Protein AF-A0A355SEM7-F1 (afdb_monomer)

Sequence (176 aa):
MNIYNSIQAELLGKLKSKFISISPELTINEISDAAAYIENCEALCYGRVEVMVSEYCPIGAALNCKGKDCRSKQDIFLTDRMGMKFPVKTDIYCRSHIYNSVKLSMLENVKDLYDAGINIFRVNILDENKDEVYDIVKSFRWAADSLDKGSVNTPGALRRAVEGDYTRGNYYRGTE

Solvent-accessible surface area (backbone atoms only — not comparable to full-atom values): 9955 Å² total; per-residue (Å²): 106,71,41,87,47,47,71,57,26,42,54,46,36,74,68,64,55,85,59,47,32,45,36,66,56,44,24,49,69,57,40,31,63,20,24,76,41,32,91,42,18,28,38,72,35,33,26,59,52,74,76,46,78,33,78,66,42,69,63,31,71,75,69,73,38,61,77,75,71,55,68,60,97,62,94,42,63,51,67,52,99,87,66,50,50,24,41,48,47,68,54,98,84,54,33,29,39,33,27,43,62,51,32,33,46,32,78,93,49,46,63,61,45,40,76,24,41,38,77,38,80,40,75,50,84,86,88,68,51,74,67,49,49,51,37,42,54,52,32,53,50,51,43,52,61,25,53,80,68,76,41,92,73,74,55,70,77,44,51,58,48,66,65,70,80,62,37,66,63,18,38,85,69,43,75,133

Nearest PDB structures (foldseek):
  5ot0-assembly2_D  TM=2.055E-01  e=8.037E-01  Thermococcus kodakarensis KOD1
  1fb8-assembly1_A  TM=3.363E-01  e=5.934E+00  Homo sapiens
  4k7e-assembly1_A  TM=1.595E-01  e=5.575E+00  Mammarenavirus juninense

Mean predicted aligned error: 6.46 Å

Structure (mmCIF, N/CA/C/O backbone):
data_AF-A0A355SEM7-F1
#
_entry.id   AF-A0A355SEM7-F1
#
loop_
_atom_site.group_PDB
_atom_site.id
_atom_site.type_symbol
_atom_site.label_atom_id
_atom_site.label_alt_id
_atom_site.label_comp_id
_atom_site.label_asym_id
_atom_site.label_entity_id
_atom_site.label_seq_id
_atom_site.pdbx_PDB_ins_code
_atom_site.Cartn_x
_atom_site.Cartn_y
_atom_site.Cartn_z
_atom_site.occupancy
_atom_site.B_iso_or_equiv
_atom_site.auth_seq_id
_atom_site.auth_comp_id
_atom_site.auth_asym_id
_atom_site.auth_atom_id
_atom_site.pdbx_PDB_model_num
ATOM 1 N N . MET A 1 1 ? 1.667 -12.048 5.215 1.00 63.19 1 MET A N 1
ATOM 2 C CA . MET A 1 1 ? 0.975 -13.006 4.325 1.00 63.19 1 MET A CA 1
ATOM 3 C C . MET A 1 1 ? -0.257 -12.291 3.815 1.00 63.19 1 MET A C 1
ATOM 5 O O . MET A 1 1 ? -0.925 -11.736 4.671 1.00 63.19 1 MET A O 1
ATOM 9 N N . ASN A 1 2 ? -0.489 -12.236 2.500 1.00 78.00 2 ASN A N 1
ATOM 10 C CA . ASN A 1 2 ? -1.637 -11.541 1.904 1.00 78.00 2 ASN A CA 1
ATOM 11 C C . ASN A 1 2 ? -2.841 -12.488 1.892 1.00 78.00 2 ASN A C 1
ATOM 13 O O . ASN A 1 2 ? -2.828 -13.473 1.156 1.00 78.00 2 ASN A O 1
ATOM 17 N N . ILE A 1 3 ? -3.841 -12.220 2.726 1.00 86.31 3 ILE A N 1
ATOM 18 C CA . ILE A 1 3 ? -5.083 -13.001 2.763 1.00 86.31 3 ILE A CA 1
ATOM 19 C C . ILE A 1 3 ? -6.053 -12.506 1.694 1.00 86.31 3 ILE A C 1
ATOM 21 O O . ILE A 1 3 ? -6.185 -11.298 1.503 1.00 86.31 3 ILE A O 1
ATOM 25 N N . TYR A 1 4 ? -6.746 -13.437 1.035 1.00 88.19 4 TYR A N 1
ATOM 26 C CA . TYR A 1 4 ? -7.720 -13.134 -0.017 1.00 88.19 4 TYR A CA 1
ATOM 27 C C . TYR A 1 4 ? -9.156 -13.585 0.318 1.00 88.19 4 TYR A C 1
ATOM 29 O O . TYR A 1 4 ? -10.094 -13.222 -0.374 1.00 88.19 4 TYR A O 1
ATOM 37 N N . ASN A 1 5 ? -9.387 -14.388 1.360 1.00 87.88 5 ASN A N 1
ATOM 38 C CA . ASN A 1 5 ? -10.753 -14.783 1.724 1.00 87.88 5 ASN A CA 1
ATOM 39 C C . ASN A 1 5 ? -10.948 -14.975 3.230 1.00 87.88 5 ASN A C 1
ATOM 41 O O . ASN A 1 5 ? -9.992 -15.123 3.996 1.00 87.88 5 ASN A O 1
ATOM 45 N N . SER A 1 6 ? -12.215 -15.011 3.640 1.00 86.81 6 SER A N 1
ATOM 46 C CA . SER A 1 6 ? -12.633 -15.165 5.035 1.00 86.81 6 SER A CA 1
ATOM 47 C C . SER A 1 6 ? -12.206 -16.500 5.655 1.00 86.81 6 SER A C 1
ATOM 49 O O . SER A 1 6 ? -11.862 -16.534 6.831 1.00 86.81 6 SER A O 1
ATOM 51 N N . ILE A 1 7 ? -12.1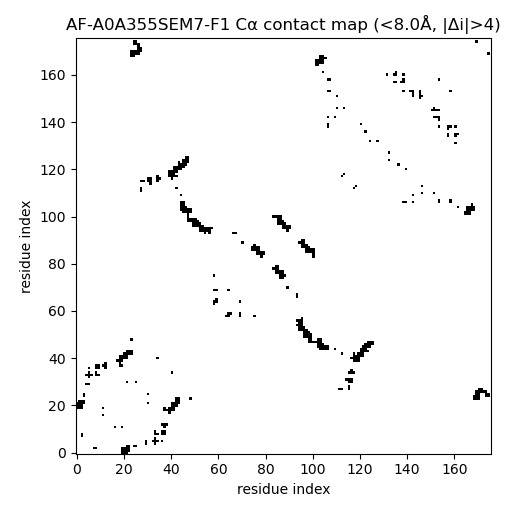30 -17.588 4.878 1.00 90.25 7 ILE A N 1
ATOM 52 C CA . ILE A 1 7 ? -11.689 -18.907 5.373 1.00 90.25 7 ILE A CA 1
ATOM 53 C C . ILE A 1 7 ? -10.222 -18.848 5.824 1.00 90.25 7 ILE A C 1
ATOM 55 O O . ILE A 1 7 ? -9.860 -19.336 6.897 1.00 90.25 7 ILE A O 1
ATOM 59 N N . GLN A 1 8 ? -9.363 -18.226 5.015 1.00 90.00 8 GLN A N 1
ATOM 60 C CA . GLN A 1 8 ? -7.964 -17.984 5.362 1.00 90.00 8 GLN A CA 1
ATOM 61 C C . GLN A 1 8 ? -7.844 -17.053 6.573 1.00 90.00 8 GLN A C 1
ATOM 63 O O . GLN A 1 8 ? -7.021 -17.316 7.454 1.00 90.00 8 GLN A O 1
ATOM 68 N N . ALA A 1 9 ? -8.662 -15.996 6.625 1.00 89.62 9 ALA A N 1
ATOM 69 C CA . ALA A 1 9 ? -8.702 -15.058 7.744 1.00 89.62 9 ALA A CA 1
ATOM 70 C C . ALA A 1 9 ? -9.053 -15.763 9.061 1.00 89.62 9 ALA A C 1
ATOM 72 O O . ALA A 1 9 ? -8.324 -15.628 10.041 1.00 89.62 9 ALA A O 1
ATOM 73 N N . GLU A 1 10 ? -10.095 -16.595 9.064 1.00 91.38 10 GLU A N 1
ATOM 74 C CA . GLU A 1 10 ? -10.524 -17.369 10.229 1.00 91.38 10 GLU A CA 1
ATOM 75 C C . GLU A 1 10 ? -9.434 -18.340 10.703 1.00 91.38 10 GLU A C 1
ATOM 77 O O . GLU A 1 10 ? -9.121 -18.407 11.897 1.00 91.38 10 GLU A O 1
ATOM 82 N N . LEU A 1 11 ? -8.819 -19.081 9.777 1.00 91.12 11 LEU A N 1
ATOM 83 C CA . LEU A 1 11 ? -7.748 -20.019 10.106 1.00 91.12 11 LEU A CA 1
ATOM 84 C C . LEU A 1 11 ? -6.545 -19.301 10.731 1.00 91.12 11 LEU A C 1
ATOM 86 O O . LEU A 1 11 ? -6.033 -19.731 11.766 1.00 91.12 11 LEU A O 1
ATOM 90 N N . LEU A 1 12 ? -6.092 -18.203 10.123 1.00 88.56 12 LEU A N 1
ATOM 91 C CA . LEU A 1 12 ? -4.921 -17.461 10.593 1.00 88.56 12 LEU A CA 1
ATOM 92 C C . LEU A 1 12 ? -5.202 -16.670 11.878 1.00 88.56 12 LEU A C 1
ATOM 94 O O . LEU A 1 12 ? -4.296 -16.536 12.709 1.00 88.56 12 LEU A O 1
ATOM 98 N N . GLY A 1 13 ? -6.445 -16.225 12.081 1.00 86.06 13 GLY A N 1
ATOM 99 C CA . GLY A 1 13 ? -6.926 -15.654 13.338 1.00 86.06 13 GLY A CA 1
ATOM 100 C C . GLY A 1 13 ? -6.864 -16.668 14.483 1.00 86.06 13 GLY A C 1
ATOM 101 O O . GLY A 1 13 ? -6.309 -16.379 15.545 1.00 86.06 13 GLY A O 1
ATOM 102 N N . LYS A 1 14 ? -7.306 -17.913 14.250 1.00 89.38 14 LYS A N 1
ATOM 103 C CA . LYS A 1 14 ? -7.196 -19.013 15.233 1.00 89.38 14 LYS A CA 1
ATOM 104 C C . LYS A 1 14 ? -5.749 -19.356 15.592 1.00 89.38 14 LYS A C 1
ATOM 106 O O . LYS A 1 14 ? -5.479 -19.752 16.725 1.00 89.38 14 LYS A O 1
ATOM 111 N N . LEU A 1 15 ? -4.816 -19.173 14.657 1.00 89.06 15 LEU A N 1
ATOM 112 C CA . LEU A 1 15 ? -3.382 -19.380 14.879 1.00 89.06 15 LEU A CA 1
ATOM 113 C C . LEU A 1 15 ? -2.715 -18.261 15.705 1.00 89.06 15 LEU A C 1
ATOM 115 O O . LEU A 1 15 ? -1.520 -18.356 15.982 1.00 89.06 15 LEU A O 1
ATOM 119 N N . LYS A 1 16 ? -3.468 -17.237 16.140 1.00 82.19 16 LYS A N 1
ATOM 120 C CA . LYS A 1 16 ? -2.998 -16.121 16.986 1.00 82.19 16 LYS A CA 1
ATOM 121 C C . LYS A 1 16 ? -1.778 -15.398 16.407 1.00 82.19 16 LYS A C 1
ATOM 123 O O . LYS A 1 16 ? -0.819 -15.077 17.113 1.00 82.19 16 LYS A O 1
ATOM 128 N N . SER A 1 17 ? -1.809 -15.153 15.099 1.00 84.44 17 SER A N 1
ATOM 129 C CA . SER A 1 17 ? -0.790 -14.349 14.421 1.00 84.44 17 SER A CA 1
ATOM 130 C C . SER A 1 17 ? -0.749 -12.933 15.009 1.00 84.44 17 SER A C 1
ATOM 132 O O . SER A 1 17 ? -1.793 -12.353 15.288 1.00 84.44 17 SER A O 1
ATOM 134 N N . LYS A 1 18 ? 0.450 -12.353 15.176 1.00 85.94 18 LYS A N 1
ATOM 135 C CA . LYS A 1 18 ? 0.601 -11.002 15.755 1.00 85.94 18 LYS A CA 1
ATOM 136 C C . LYS A 1 18 ? -0.117 -9.926 14.949 1.00 85.94 18 LYS A C 1
ATOM 138 O O . LYS A 1 18 ? -0.670 -9.011 15.538 1.00 85.94 18 LYS A O 1
ATOM 143 N N . PHE A 1 19 ? -0.054 -10.029 13.628 1.00 88.75 19 PHE A N 1
ATOM 144 C CA . PHE A 1 19 ? -0.829 -9.233 12.691 1.00 88.75 19 PHE A CA 1
ATOM 145 C C . PHE A 1 19 ? -0.930 -9.988 11.370 1.00 88.75 19 PHE A C 1
ATOM 147 O O . PHE A 1 19 ? -0.134 -10.893 11.090 1.00 88.75 19 PHE A O 1
ATOM 154 N N . ILE A 1 20 ? -1.918 -9.623 10.569 1.00 92.62 20 ILE A N 1
ATOM 155 C CA . ILE A 1 20 ? -2.231 -10.263 9.299 1.00 92.62 20 ILE A CA 1
ATOM 156 C C . ILE A 1 20 ? -2.430 -9.173 8.251 1.00 92.62 20 ILE A C 1
ATOM 158 O O . ILE A 1 20 ? -3.082 -8.175 8.521 1.00 92.62 20 ILE A O 1
ATOM 162 N N . SER A 1 21 ? -1.868 -9.377 7.060 1.00 93.38 21 SER A N 1
ATOM 163 C CA . SER A 1 21 ? -1.984 -8.442 5.939 1.00 93.38 21 SER A CA 1
ATOM 164 C C . SER A 1 21 ? -3.080 -8.904 4.992 1.00 93.38 21 SER A C 1
ATOM 166 O O . SER A 1 21 ? -3.098 -10.067 4.584 1.00 93.38 21 SER A O 1
ATOM 168 N N . ILE A 1 22 ? -3.986 -8.016 4.615 1.00 93.81 22 ILE A N 1
ATOM 169 C CA . ILE A 1 22 ? -4.984 -8.307 3.592 1.00 93.81 22 ILE A CA 1
ATOM 170 C C . ILE A 1 22 ? -4.418 -7.993 2.203 1.00 93.81 22 ILE A C 1
ATOM 172 O O . ILE A 1 22 ? -3.591 -7.093 2.024 1.00 93.81 22 ILE A O 1
ATOM 176 N N . SER A 1 23 ? -4.836 -8.779 1.211 1.00 93.00 23 SER A N 1
ATOM 177 C CA . SER A 1 23 ? -4.502 -8.536 -0.187 1.00 93.00 23 SER A CA 1
ATOM 178 C C . SER A 1 23 ? -5.015 -7.162 -0.649 1.00 93.00 23 SER A C 1
ATOM 180 O O . SER A 1 23 ? -6.186 -6.850 -0.432 1.00 93.00 23 SER A O 1
ATOM 182 N N . PRO A 1 24 ? -4.196 -6.357 -1.357 1.00 91.69 24 PRO A N 1
ATOM 183 C CA . PRO A 1 24 ? -4.643 -5.092 -1.953 1.00 91.69 24 PRO A CA 1
ATOM 184 C C . PRO A 1 24 ? -5.635 -5.284 -3.117 1.00 91.69 24 PRO A C 1
ATOM 186 O O . PRO A 1 24 ? -6.066 -4.307 -3.730 1.00 91.69 24 PRO A O 1
ATOM 189 N N . GLU A 1 25 ? -5.953 -6.534 -3.457 1.00 91.25 25 GLU A N 1
ATOM 190 C CA . GLU A 1 25 ? -6.913 -6.897 -4.495 1.00 91.25 25 GLU A CA 1
ATOM 191 C C . GLU A 1 25 ? -8.357 -6.990 -3.986 1.00 91.25 25 GLU A C 1
ATOM 193 O O . GLU A 1 25 ? -9.268 -6.954 -4.808 1.00 91.25 25 GLU A O 1
ATOM 198 N N . LEU A 1 26 ? -8.569 -7.078 -2.666 1.00 92.81 26 LEU A N 1
ATOM 199 C CA . LEU A 1 26 ? -9.911 -7.160 -2.087 1.00 92.81 26 LEU A CA 1
ATOM 200 C C . LEU A 1 26 ? -10.641 -5.820 -2.127 1.00 92.81 26 LEU A C 1
ATOM 202 O O . LEU A 1 26 ? -10.042 -4.751 -1.999 1.00 92.81 26 LEU A O 1
ATOM 206 N N . THR A 1 27 ? -11.962 -5.893 -2.243 1.00 94.88 27 THR A N 1
ATOM 207 C CA . THR A 1 27 ? -12.866 -4.762 -2.026 1.00 94.88 27 THR A CA 1
ATOM 208 C C . THR A 1 27 ? -13.013 -4.438 -0.542 1.00 94.88 27 THR A C 1
ATOM 210 O O . THR A 1 27 ? -12.763 -5.274 0.322 1.00 94.88 27 THR A O 1
ATOM 213 N N . ILE A 1 28 ? -13.494 -3.235 -0.222 1.00 95.06 28 ILE A N 1
ATOM 214 C CA . ILE A 1 28 ? -13.815 -2.834 1.161 1.00 95.06 28 ILE A CA 1
ATOM 215 C C . ILE A 1 28 ? -14.813 -3.791 1.827 1.00 95.06 28 ILE A C 1
ATOM 217 O O . ILE A 1 28 ? -14.669 -4.097 3.009 1.00 95.06 28 ILE A O 1
ATOM 221 N N . ASN A 1 29 ? -15.790 -4.302 1.076 1.00 93.69 29 ASN A N 1
ATOM 222 C CA . ASN A 1 29 ? -16.770 -5.248 1.610 1.00 93.69 29 ASN A CA 1
ATOM 223 C C . ASN A 1 29 ? -16.108 -6.587 1.970 1.00 93.69 29 ASN A C 1
ATOM 225 O O . ASN A 1 29 ? -16.273 -7.071 3.084 1.00 93.69 29 ASN A O 1
ATOM 229 N N . GLU A 1 30 ? -15.290 -7.139 1.069 1.00 94.19 30 GLU A N 1
ATOM 230 C CA . GLU A 1 30 ? -14.545 -8.381 1.329 1.00 94.19 30 GLU A CA 1
ATOM 231 C C . GLU A 1 30 ? -13.520 -8.214 2.457 1.00 94.19 30 GLU A C 1
ATOM 233 O O . GLU A 1 30 ? -13.285 -9.141 3.234 1.00 94.19 30 GLU A O 1
ATOM 238 N N . ILE A 1 31 ? -12.924 -7.022 2.577 1.00 95.00 31 ILE A N 1
ATOM 239 C CA . ILE A 1 31 ? -12.067 -6.659 3.708 1.00 95.00 31 ILE A CA 1
ATOM 240 C C . ILE A 1 31 ? -12.862 -6.715 5.005 1.00 95.00 31 ILE A C 1
ATOM 242 O O . I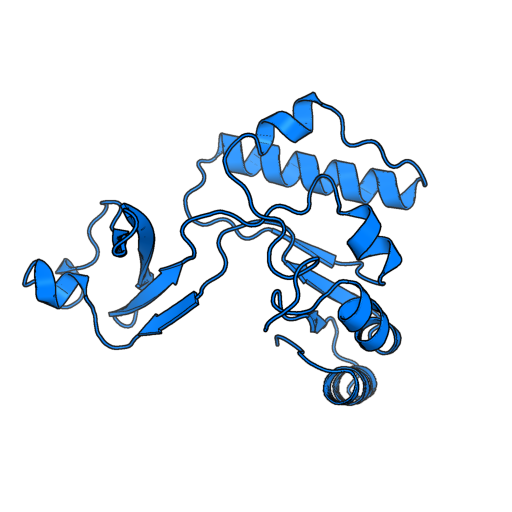LE A 1 31 ? -12.384 -7.330 5.949 1.00 95.00 31 ILE A O 1
ATOM 246 N N . SER A 1 32 ? -14.058 -6.124 5.051 1.00 94.88 32 SER A N 1
ATOM 247 C CA . SER A 1 32 ? -14.905 -6.137 6.247 1.00 94.88 32 SER A CA 1
ATOM 248 C C . SER A 1 32 ? -15.249 -7.561 6.686 1.00 94.88 32 SER A C 1
ATOM 250 O O . SER A 1 32 ? -15.115 -7.892 7.867 1.00 94.88 32 SER A O 1
ATOM 252 N N . ASP A 1 33 ? -15.579 -8.432 5.730 1.00 93.88 33 ASP A N 1
ATOM 253 C CA . ASP A 1 33 ? -15.865 -9.844 5.993 1.00 93.88 33 ASP A CA 1
ATOM 254 C C . ASP A 1 33 ? -14.637 -10.605 6.523 1.00 93.88 33 ASP A C 1
ATOM 256 O O . ASP A 1 33 ? -14.752 -11.441 7.420 1.00 93.88 33 ASP A O 1
ATOM 260 N N . ALA A 1 34 ? -13.445 -10.339 5.980 1.00 92.81 34 ALA A N 1
ATOM 261 C CA . ALA A 1 34 ? -12.211 -11.001 6.399 1.00 92.81 34 ALA A CA 1
ATOM 262 C C . ALA A 1 34 ? -11.669 -10.457 7.734 1.00 92.81 34 ALA A C 1
ATOM 264 O O . ALA A 1 34 ? -11.255 -11.231 8.601 1.00 92.81 34 ALA A O 1
ATOM 265 N N . ALA A 1 35 ? -11.681 -9.137 7.916 1.00 93.00 35 ALA A N 1
ATOM 266 C CA . ALA A 1 35 ? -11.144 -8.453 9.088 1.00 93.00 35 ALA A CA 1
ATOM 267 C C . ALA A 1 35 ? -11.922 -8.789 10.367 1.00 93.00 35 ALA A C 1
ATOM 269 O O . ALA A 1 35 ? -11.336 -8.786 11.446 1.00 93.00 35 ALA A O 1
ATOM 270 N N . ALA A 1 36 ? -13.196 -9.189 10.262 1.00 92.44 36 ALA A N 1
ATOM 271 C CA . ALA A 1 36 ? -13.994 -9.668 11.395 1.00 92.44 36 ALA A CA 1
ATOM 272 C C . ALA A 1 36 ? -13.344 -10.834 12.174 1.00 92.44 36 ALA A C 1
ATOM 274 O O . ALA A 1 36 ? -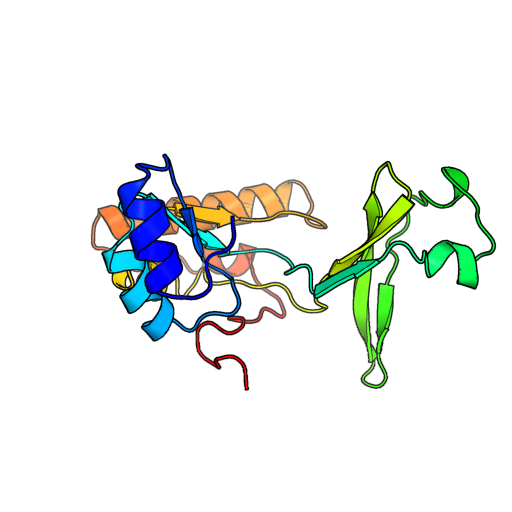13.651 -11.044 13.348 1.00 92.44 36 ALA A O 1
ATOM 275 N N . TYR A 1 37 ? -12.433 -11.583 11.544 1.00 91.25 37 TYR A N 1
ATOM 276 C CA . TYR A 1 37 ? -11.719 -12.708 12.154 1.00 91.25 37 TYR A CA 1
ATOM 277 C C . TYR A 1 37 ? -10.284 -12.370 12.595 1.00 91.25 37 TYR A C 1
ATOM 279 O O . TYR A 1 37 ? -9.557 -13.253 13.058 1.00 91.25 37 TYR A O 1
ATOM 287 N N . ILE A 1 38 ? -9.849 -11.118 12.429 1.00 91.00 38 ILE A N 1
ATOM 288 C CA . ILE A 1 38 ? -8.456 -10.693 12.571 1.00 91.00 38 ILE A CA 1
ATOM 289 C C . ILE A 1 38 ? -8.376 -9.527 13.560 1.00 91.00 38 ILE A C 1
ATOM 291 O O . ILE A 1 38 ? -8.856 -8.437 13.285 1.00 91.00 38 ILE A O 1
ATOM 295 N N . GLU A 1 39 ? -7.690 -9.723 14.687 1.00 90.31 39 GLU A N 1
ATOM 296 C CA . GLU A 1 39 ? -7.512 -8.657 15.686 1.00 90.31 39 GLU A CA 1
ATOM 297 C C . GLU A 1 39 ? -6.610 -7.521 15.176 1.00 90.31 39 GLU A C 1
ATOM 299 O O . GLU A 1 39 ? -6.983 -6.358 15.247 1.00 90.31 39 GLU A O 1
ATOM 304 N N . ASN A 1 40 ? -5.432 -7.848 14.635 1.00 92.94 40 ASN A N 1
ATOM 305 C CA . ASN A 1 40 ? -4.463 -6.873 14.124 1.00 92.94 40 ASN A CA 1
ATOM 306 C C . ASN A 1 40 ? -4.384 -6.984 12.601 1.00 92.94 40 ASN A C 1
ATOM 308 O O . ASN A 1 40 ? -3.617 -7.792 12.061 1.00 92.94 40 ASN A O 1
ATOM 312 N N . CYS A 1 41 ? -5.214 -6.205 11.916 1.00 94.50 41 CYS A N 1
ATOM 313 C CA . CYS A 1 41 ? -5.428 -6.308 10.483 1.00 94.50 41 CYS A CA 1
ATOM 314 C C . CYS A 1 41 ? -4.738 -5.162 9.735 1.00 94.50 41 CYS A C 1
ATOM 316 O O . CYS A 1 41 ? -5.021 -3.984 9.959 1.00 94.50 41 CYS A O 1
ATOM 318 N N . GLU A 1 42 ? -3.825 -5.519 8.834 1.00 95.81 42 GLU A N 1
ATOM 319 C CA . GLU A 1 42 ? -3.036 -4.604 8.017 1.00 95.81 42 GLU A CA 1
ATOM 320 C C . GLU A 1 42 ? -3.585 -4.512 6.591 1.00 95.81 42 GLU A C 1
ATOM 322 O O . GLU A 1 42 ? -3.839 -5.535 5.956 1.00 95.81 42 GLU A O 1
ATOM 327 N N . ALA A 1 43 ? -3.667 -3.295 6.049 1.00 95.62 43 ALA A N 1
ATOM 328 C CA . ALA A 1 43 ? -3.894 -3.065 4.622 1.00 95.62 43 ALA A CA 1
ATOM 329 C C . ALA A 1 43 ? -2.855 -2.108 4.025 1.00 95.62 43 ALA A C 1
ATOM 331 O O . ALA A 1 43 ? -2.379 -1.170 4.674 1.00 95.62 43 ALA A O 1
ATOM 332 N N . LEU A 1 44 ? -2.519 -2.323 2.749 1.00 95.25 44 LEU A N 1
ATOM 333 C CA . LEU A 1 44 ? -1.661 -1.416 1.991 1.00 95.25 44 LEU A CA 1
ATOM 334 C C . LEU A 1 44 ? -2.418 -0.124 1.676 1.00 95.25 44 LEU A C 1
ATOM 336 O O . LEU A 1 44 ? -3.399 -0.140 0.940 1.00 95.25 44 LEU A O 1
ATOM 340 N N . CYS A 1 45 ? -1.937 0.998 2.191 1.00 94.31 45 CYS A N 1
ATOM 341 C CA . CYS A 1 45 ? -2.598 2.292 2.037 1.00 94.31 45 CYS A CA 1
ATOM 342 C C . CYS A 1 45 ? -1.856 3.238 1.098 1.00 94.31 45 CYS A C 1
ATOM 344 O O . CYS A 1 45 ? -2.458 4.177 0.580 1.00 94.31 45 CYS A O 1
ATOM 346 N N . TYR A 1 46 ? -0.562 3.003 0.881 1.00 95.00 46 TYR A N 1
ATOM 347 C CA . TYR A 1 46 ? 0.250 3.810 -0.018 1.00 95.00 46 TYR A CA 1
ATOM 348 C C . TYR A 1 46 ? 1.363 3.004 -0.674 1.00 95.00 46 TYR A C 1
ATOM 350 O O . TYR A 1 46 ? 1.950 2.123 -0.043 1.00 95.00 46 TYR A O 1
ATOM 358 N N . GLY A 1 47 ? 1.684 3.372 -1.910 1.00 93.50 47 GLY A N 1
ATOM 359 C CA . GLY A 1 47 ? 2.868 2.919 -2.631 1.00 93.50 47 GLY A CA 1
ATOM 360 C C . GLY A 1 47 ? 2.519 2.260 -3.955 1.00 93.50 47 GLY A C 1
ATOM 361 O O . GLY A 1 47 ? 1.353 2.127 -4.330 1.00 93.50 47 GLY A O 1
ATOM 362 N N . ARG A 1 48 ? 3.535 1.824 -4.697 1.00 93.06 48 ARG A N 1
ATOM 363 C CA . ARG A 1 48 ? 3.298 1.048 -5.918 1.00 93.06 48 ARG A CA 1
ATOM 364 C C . ARG A 1 48 ? 3.035 -0.412 -5.567 1.00 93.06 48 ARG A C 1
ATOM 366 O O . ARG A 1 48 ? 3.836 -1.044 -4.882 1.00 93.06 48 ARG A O 1
ATOM 373 N N . VAL A 1 49 ? 1.926 -0.948 -6.066 1.00 92.88 49 VAL A N 1
ATOM 374 C CA . VAL A 1 49 ? 1.630 -2.381 -5.964 1.00 92.88 49 VAL A CA 1
ATOM 375 C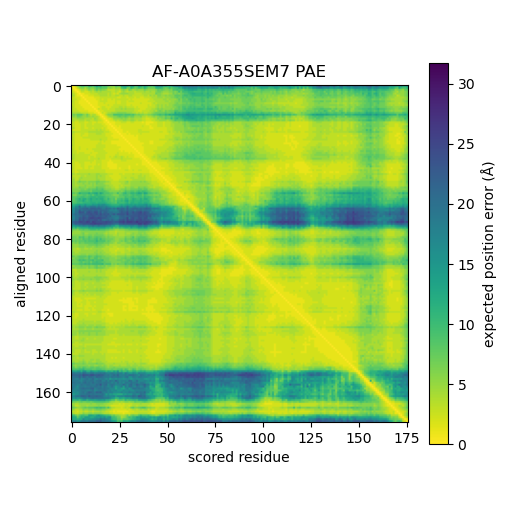 C . VAL A 1 49 ? 2.567 -3.132 -6.907 1.00 92.88 49 VAL A C 1
ATOM 377 O O . VAL A 1 49 ? 2.706 -2.755 -8.071 1.00 92.88 49 VAL A O 1
ATOM 380 N N . GLU A 1 50 ? 3.238 -4.161 -6.402 1.00 92.94 50 GLU A N 1
ATOM 381 C CA . GLU A 1 50 ? 4.020 -5.078 -7.229 1.00 92.94 50 GLU A CA 1
ATOM 382 C C . GLU A 1 50 ? 3.060 -5.965 -8.021 1.00 92.94 50 GLU A C 1
ATOM 384 O O . GLU A 1 50 ? 2.232 -6.656 -7.435 1.00 92.94 50 GLU A O 1
ATOM 389 N N . VAL A 1 51 ? 3.147 -5.904 -9.348 1.00 92.25 51 VAL A N 1
ATOM 390 C CA . VAL A 1 51 ? 2.237 -6.631 -10.246 1.00 92.25 51 VAL A CA 1
ATOM 391 C C . VAL A 1 51 ? 2.852 -7.925 -10.765 1.00 92.25 51 VAL A C 1
ATOM 393 O O . VAL A 1 51 ? 2.129 -8.816 -11.197 1.00 92.25 51 VAL A O 1
ATOM 396 N N . MET A 1 52 ? 4.183 -8.045 -10.746 1.00 92.75 52 MET A N 1
ATOM 397 C CA . MET A 1 52 ? 4.871 -9.250 -11.199 1.00 92.75 52 MET A CA 1
ATOM 398 C C . MET A 1 52 ? 6.286 -9.338 -10.629 1.00 92.75 52 MET A C 1
ATOM 400 O O . MET A 1 52 ? 7.024 -8.351 -10.608 1.00 92.75 52 MET A O 1
ATOM 404 N N . VAL A 1 53 ? 6.685 -10.557 -10.265 1.00 92.69 53 VAL A N 1
ATOM 405 C CA . VAL A 1 53 ? 8.080 -10.935 -10.012 1.00 92.69 53 VAL A CA 1
ATOM 406 C C . VAL A 1 53 ? 8.501 -11.937 -11.077 1.00 92.69 53 VAL A C 1
ATOM 408 O O . VAL A 1 53 ? 7.794 -12.907 -11.339 1.00 92.69 53 VAL A O 1
ATOM 411 N N . SER A 1 54 ? 9.649 -11.701 -11.701 1.00 89.81 54 SER A N 1
ATOM 412 C CA . SER A 1 54 ? 10.139 -12.487 -12.830 1.00 89.81 54 SER A CA 1
ATOM 413 C C . SER A 1 54 ? 11.606 -12.869 -12.643 1.00 89.81 54 SER A C 1
ATOM 415 O O . SER A 1 54 ? 12.440 -12.018 -12.336 1.00 89.81 54 SER A O 1
ATOM 417 N N . GLU A 1 55 ? 11.949 -14.139 -12.881 1.00 88.94 55 GLU A N 1
ATOM 418 C CA . GLU A 1 55 ? 13.354 -14.568 -13.005 1.00 88.94 55 GLU A CA 1
ATOM 419 C C . GLU A 1 55 ? 13.980 -14.106 -14.325 1.00 88.94 55 GLU A C 1
ATOM 421 O O . GLU A 1 55 ? 15.193 -13.926 -14.426 1.00 88.94 55 GLU A O 1
ATOM 426 N N . TYR A 1 56 ? 13.149 -13.860 -15.339 1.00 85.81 56 TYR A N 1
ATOM 427 C CA . TYR A 1 56 ? 13.592 -13.215 -16.562 1.00 85.81 56 TYR A CA 1
ATOM 428 C C . TYR A 1 56 ? 13.870 -11.732 -16.303 1.00 85.81 56 TYR A C 1
ATOM 430 O O . TYR A 1 56 ? 13.019 -11.013 -15.771 1.00 85.81 56 TYR A O 1
ATOM 438 N N . CYS A 1 57 ? 15.056 -11.282 -16.717 1.00 81.81 57 CYS A N 1
ATOM 439 C CA . CYS A 1 57 ? 15.498 -9.900 -16.588 1.00 81.81 57 CYS A CA 1
ATOM 440 C C . CYS A 1 57 ? 15.315 -9.150 -17.919 1.00 81.81 57 CYS A C 1
ATOM 442 O O . CYS A 1 57 ? 16.171 -9.277 -18.803 1.00 81.81 57 CYS A O 1
ATOM 444 N N . PRO A 1 58 ? 14.250 -8.334 -18.082 1.00 82.88 58 PRO A N 1
ATOM 445 C CA . PRO A 1 58 ? 14.027 -7.582 -19.318 1.00 82.88 58 PRO A CA 1
ATOM 446 C C . PRO A 1 58 ? 15.146 -6.565 -19.579 1.00 82.88 58 PRO A C 1
ATOM 448 O O . PRO A 1 58 ? 15.457 -6.263 -20.726 1.00 82.88 58 PRO A O 1
ATOM 451 N N . ILE A 1 59 ? 15.807 -6.090 -18.519 1.00 81.31 59 ILE A N 1
ATOM 452 C CA . ILE A 1 59 ? 16.952 -5.174 -18.593 1.00 81.31 59 ILE A CA 1
ATOM 453 C C . ILE A 1 59 ? 18.144 -5.866 -19.248 1.00 81.31 59 ILE A C 1
ATOM 455 O O . ILE A 1 59 ? 18.726 -5.336 -20.190 1.00 81.31 59 ILE A O 1
ATOM 459 N N . GLY A 1 60 ? 18.482 -7.067 -18.767 1.00 80.31 60 GLY A N 1
ATOM 460 C CA . GLY A 1 60 ? 19.562 -7.882 -19.319 1.00 80.31 60 GLY A CA 1
ATOM 461 C C . GLY A 1 60 ? 19.320 -8.233 -20.778 1.00 80.31 60 GLY A C 1
ATOM 462 O O . GLY A 1 60 ? 20.237 -8.147 -21.587 1.00 80.31 60 GLY A O 1
ATOM 463 N N . ALA A 1 61 ? 18.075 -8.550 -21.131 1.00 83.31 61 ALA A N 1
ATOM 464 C CA . ALA A 1 61 ? 17.710 -8.857 -22.505 1.00 83.31 61 ALA A CA 1
ATOM 465 C C . ALA A 1 61 ? 17.792 -7.643 -23.444 1.00 83.31 61 ALA A C 1
ATOM 467 O O . ALA A 1 61 ? 18.269 -7.781 -24.566 1.00 83.31 61 ALA A O 1
ATOM 468 N N . ALA A 1 62 ? 17.351 -6.462 -23.000 1.00 82.62 62 ALA A N 1
ATOM 469 C CA . ALA A 1 62 ? 17.327 -5.262 -23.837 1.00 82.62 62 ALA A CA 1
ATOM 470 C C . ALA A 1 62 ? 18.690 -4.555 -23.930 1.00 82.62 62 ALA A C 1
ATOM 472 O O . ALA A 1 62 ? 19.065 -4.073 -24.995 1.00 82.62 62 ALA A O 1
ATOM 473 N N . LEU A 1 63 ? 19.430 -4.479 -22.820 1.00 80.12 63 LEU A N 1
ATOM 474 C CA . LEU A 1 63 ? 20.689 -3.728 -22.709 1.00 80.12 63 LEU A CA 1
ATOM 475 C C . LEU A 1 63 ? 21.935 -4.624 -22.740 1.00 80.12 63 LEU A C 1
ATOM 477 O O . LEU A 1 63 ? 23.050 -4.129 -22.591 1.00 80.12 63 LEU A O 1
ATOM 481 N N . ASN A 1 64 ? 21.754 -5.936 -22.915 1.00 75.9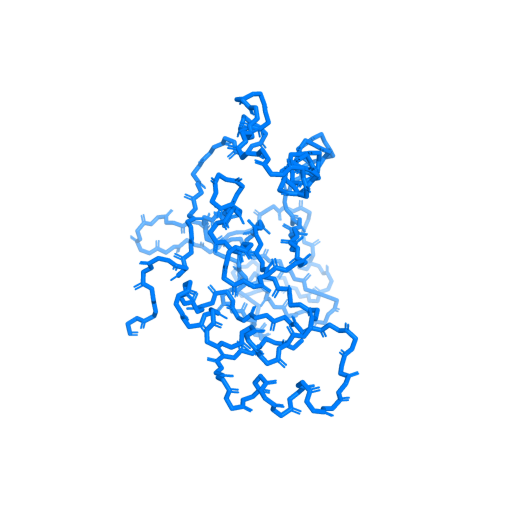4 64 ASN A N 1
ATOM 482 C CA . ASN A 1 64 ? 22.819 -6.940 -22.954 1.00 75.94 64 ASN A CA 1
ATOM 483 C C . ASN A 1 64 ? 23.756 -6.905 -21.725 1.00 75.94 64 ASN A C 1
ATOM 485 O O . ASN A 1 64 ? 24.959 -7.148 -21.831 1.00 75.94 64 ASN A O 1
ATOM 489 N N . CYS A 1 65 ? 23.208 -6.586 -20.549 1.00 72.94 65 CYS A N 1
ATOM 490 C CA . CYS A 1 65 ? 23.935 -6.590 -19.279 1.00 72.94 65 CYS A CA 1
ATOM 491 C C . CYS A 1 65 ? 23.823 -7.959 -18.582 1.00 72.94 65 CYS A C 1
ATOM 493 O O . CYS A 1 65 ? 22.876 -8.716 -18.814 1.00 72.94 65 CYS A O 1
ATOM 495 N N . LYS A 1 66 ? 24.774 -8.289 -17.694 1.00 69.69 66 LYS A N 1
ATOM 496 C CA . LYS A 1 66 ? 24.759 -9.539 -16.912 1.00 69.69 66 LYS A CA 1
ATOM 497 C C . LYS A 1 66 ? 25.038 -9.291 -15.432 1.00 69.69 66 LYS A C 1
ATOM 499 O O . LYS A 1 66 ? 25.902 -8.502 -15.068 1.00 69.69 66 LYS A O 1
ATOM 504 N N . GLY A 1 67 ? 24.336 -10.024 -14.567 1.00 66.69 67 GLY A N 1
ATOM 505 C CA . GLY A 1 67 ? 24.591 -10.032 -13.125 1.00 66.69 67 GLY A CA 1
ATOM 506 C C . GLY A 1 67 ? 24.544 -8.636 -12.491 1.00 66.69 67 GLY A C 1
ATOM 507 O O . GLY A 1 67 ? 23.593 -7.881 -12.687 1.00 66.69 67 GLY A O 1
ATOM 508 N N . LYS A 1 68 ? 25.577 -8.286 -11.714 1.00 64.19 68 LYS A N 1
ATOM 509 C CA . LYS A 1 68 ? 25.645 -7.006 -10.987 1.00 64.19 68 LYS A CA 1
ATOM 510 C C . LYS A 1 68 ? 25.749 -5.785 -11.905 1.00 64.19 68 LYS A C 1
ATOM 512 O O . LYS A 1 68 ? 25.345 -4.709 -11.476 1.00 64.19 68 LYS A O 1
ATOM 517 N N . ASP A 1 69 ? 26.199 -5.954 -13.147 1.00 64.44 69 ASP A N 1
ATOM 518 C CA . ASP A 1 69 ? 26.328 -4.856 -14.114 1.00 64.44 69 ASP A CA 1
ATOM 519 C C . ASP A 1 69 ? 24.957 -4.329 -14.570 1.00 64.44 69 ASP A C 1
ATOM 521 O O . ASP A 1 69 ? 24.841 -3.193 -15.021 1.00 64.44 69 ASP A O 1
ATOM 525 N N . CYS A 1 70 ? 23.892 -5.124 -14.386 1.00 61.84 70 CYS A N 1
ATOM 526 C CA . CYS A 1 70 ? 22.508 -4.704 -14.613 1.00 61.84 70 CYS A CA 1
ATOM 527 C C . CYS A 1 70 ? 21.919 -3.842 -13.491 1.00 61.84 70 CYS A C 1
ATOM 529 O O . CYS A 1 70 ? 20.824 -3.303 -13.664 1.00 61.84 70 CYS A O 1
ATOM 531 N N . ARG A 1 71 ? 22.597 -3.698 -12.341 1.00 63.78 71 ARG A N 1
ATOM 532 C CA . ARG A 1 71 ? 22.185 -2.751 -11.293 1.00 63.78 71 ARG A CA 1
ATOM 533 C C . ARG A 1 71 ? 22.575 -1.343 -11.728 1.00 63.78 71 ARG A C 1
ATOM 535 O O . ARG A 1 71 ? 23.490 -0.734 -11.176 1.00 63.78 71 ARG A O 1
ATOM 542 N N . SER A 1 72 ? 21.920 -0.840 -12.767 1.00 58.94 72 SER A N 1
ATOM 543 C CA . SER A 1 72 ? 22.083 0.553 -13.148 1.00 58.94 72 SER A CA 1
ATOM 544 C C . SER A 1 72 ? 21.473 1.435 -12.049 1.00 58.94 72 SER A C 1
ATOM 546 O O . SER A 1 72 ? 20.486 1.079 -11.407 1.00 58.94 72 SER A O 1
ATOM 548 N N . LYS A 1 73 ? 22.070 2.607 -11.815 1.00 58.78 73 LYS A N 1
ATOM 549 C CA . LYS A 1 73 ? 21.499 3.656 -10.950 1.00 58.78 73 LYS A CA 1
ATOM 550 C C . LYS A 1 73 ? 20.366 4.431 -11.642 1.00 58.78 73 LYS A C 1
ATOM 552 O O . LYS A 1 73 ? 20.002 5.504 -11.179 1.00 58.78 73 LYS A O 1
ATOM 557 N N . GLN A 1 74 ? 19.896 3.955 -12.793 1.00 68.38 74 GLN A N 1
ATOM 558 C CA . GLN A 1 74 ? 18.922 4.656 -13.620 1.00 68.38 74 GLN A CA 1
ATOM 559 C C . GLN A 1 74 ? 17.533 4.074 -13.385 1.00 68.38 74 GLN A C 1
ATOM 561 O O . GLN A 1 74 ? 17.384 2.875 -13.146 1.00 68.38 74 GLN A O 1
ATOM 566 N N . ASP A 1 75 ? 16.515 4.922 -13.474 1.00 81.88 75 ASP A N 1
ATOM 567 C CA . ASP A 1 75 ? 15.137 4.463 -13.423 1.00 81.88 75 ASP A CA 1
ATOM 568 C C . ASP A 1 75 ? 14.763 3.762 -14.727 1.00 81.88 75 ASP A C 1
ATOM 570 O O . ASP A 1 75 ? 14.855 4.323 -15.820 1.00 81.88 75 ASP A O 1
ATOM 574 N N . ILE A 1 76 ? 14.357 2.503 -14.593 1.00 87.94 76 ILE A N 1
ATOM 575 C CA . ILE A 1 76 ? 14.000 1.624 -15.698 1.00 87.94 76 ILE A CA 1
ATOM 576 C C . ILE A 1 76 ? 12.501 1.375 -15.651 1.00 87.94 76 ILE A C 1
ATOM 578 O O . ILE A 1 76 ? 11.936 1.111 -14.588 1.00 87.94 76 ILE A O 1
ATOM 582 N N . PHE A 1 77 ? 11.875 1.400 -16.826 1.00 91.62 77 PHE A N 1
ATOM 583 C CA . PHE A 1 77 ? 10.445 1.182 -16.977 1.00 91.62 77 PHE A CA 1
ATOM 584 C C . PHE A 1 77 ? 10.158 0.227 -18.135 1.00 91.62 77 PHE A C 1
ATOM 586 O O . PHE A 1 77 ? 10.787 0.317 -19.189 1.00 91.62 77 PHE A O 1
ATOM 593 N N . LEU A 1 78 ? 9.159 -0.637 -17.965 1.00 91.94 78 LEU A N 1
ATOM 594 C CA . LEU A 1 78 ? 8.455 -1.258 -19.083 1.00 91.94 78 LEU A CA 1
ATOM 595 C C . LEU A 1 78 ? 7.356 -0.306 -19.539 1.00 91.94 78 LEU A C 1
ATOM 597 O O . LEU A 1 78 ? 6.660 0.274 -18.711 1.00 91.94 78 LEU A O 1
ATOM 601 N N . THR A 1 79 ? 7.216 -0.132 -20.848 1.00 93.62 79 THR A N 1
ATOM 602 C CA . THR A 1 79 ? 6.145 0.690 -21.420 1.00 93.62 79 THR A CA 1
ATOM 603 C C . THR A 1 79 ? 5.148 -0.224 -22.110 1.00 93.62 79 THR A C 1
ATOM 605 O O . THR A 1 79 ? 5.548 -1.053 -22.928 1.00 93.62 79 THR A O 1
ATOM 608 N N . ASP A 1 80 ? 3.870 -0.113 -21.758 1.00 92.50 80 ASP A N 1
ATOM 609 C CA . ASP A 1 80 ? 2.815 -0.889 -22.409 1.00 92.50 80 ASP A CA 1
ATOM 610 C C . ASP A 1 80 ? 2.354 -0.248 -23.735 1.00 92.50 80 ASP A C 1
ATOM 612 O O . ASP A 1 80 ? 2.828 0.810 -24.154 1.00 92.50 80 ASP A O 1
ATOM 616 N N . ARG A 1 81 ? 1.386 -0.884 -24.407 1.00 94.69 81 ARG A N 1
ATOM 617 C CA . ARG A 1 81 ? 0.800 -0.380 -25.665 1.00 94.69 81 ARG A CA 1
ATOM 618 C C . ARG A 1 81 ? 0.060 0.957 -25.523 1.00 94.69 81 ARG A C 1
ATOM 620 O O . ARG A 1 81 ? -0.192 1.611 -26.529 1.00 94.69 81 ARG A O 1
ATOM 627 N N . MET A 1 82 ? -0.342 1.320 -24.306 1.00 92.06 82 MET A N 1
ATOM 628 C CA . MET A 1 82 ? -1.037 2.567 -23.981 1.00 92.06 82 MET A CA 1
ATOM 629 C C . MET A 1 82 ? -0.055 3.672 -23.559 1.00 92.06 82 MET A C 1
ATOM 631 O O . MET A 1 82 ? -0.478 4.794 -23.297 1.00 92.06 82 MET A O 1
ATOM 635 N N . GLY A 1 83 ? 1.251 3.381 -23.518 1.00 92.62 83 GLY A N 1
ATOM 636 C CA . GLY A 1 83 ? 2.290 4.318 -23.101 1.00 92.62 83 GLY A CA 1
ATOM 637 C C . GLY A 1 83 ? 2.479 4.407 -21.583 1.00 92.62 83 GLY A C 1
ATOM 638 O O . GLY A 1 83 ? 3.250 5.250 -21.119 1.00 92.62 83 GLY A O 1
ATOM 639 N N . MET A 1 84 ? 1.816 3.551 -20.801 1.00 93.25 84 MET A N 1
ATOM 640 C CA . MET A 1 84 ? 1.952 3.525 -19.346 1.00 93.25 84 MET A CA 1
ATOM 641 C C . MET A 1 84 ? 3.315 2.957 -18.959 1.00 93.25 84 MET A C 1
ATOM 643 O O . MET A 1 84 ? 3.758 1.947 -19.507 1.00 93.25 84 MET A O 1
ATOM 647 N N . LYS A 1 85 ? 3.980 3.601 -17.996 1.00 93.62 85 LYS A N 1
ATOM 648 C CA . LYS A 1 85 ? 5.332 3.245 -17.547 1.00 93.62 85 LYS A CA 1
ATOM 649 C C . LYS A 1 85 ? 5.290 2.473 -16.233 1.00 93.62 85 LYS A C 1
ATOM 651 O O . LYS A 1 85 ? 4.936 3.035 -15.202 1.00 93.62 85 LYS A O 1
ATOM 656 N N . PHE A 1 86 ? 5.709 1.217 -16.267 1.00 94.44 86 PHE A N 1
ATOM 657 C CA . PHE A 1 86 ? 5.780 0.305 -15.127 1.00 94.44 86 PHE A CA 1
ATOM 658 C C . PHE A 1 86 ? 7.222 0.228 -14.623 1.00 94.44 86 PHE A C 1
ATOM 660 O O . PHE A 1 86 ? 8.076 -0.291 -15.349 1.00 94.44 86 PHE A O 1
ATOM 667 N N . PRO A 1 87 ? 7.537 0.749 -13.425 1.00 93.12 87 PRO A N 1
ATOM 668 C CA . PRO A 1 87 ? 8.897 0.713 -12.903 1.00 93.12 87 PRO A CA 1
ATOM 669 C C . PRO A 1 87 ? 9.388 -0.722 -12.722 1.00 93.12 87 PRO A C 1
ATOM 671 O O . PRO A 1 87 ? 8.663 -1.571 -12.202 1.00 93.12 87 PRO A O 1
ATOM 674 N N . VAL A 1 88 ? 10.640 -0.969 -13.101 1.00 91.38 88 VAL A N 1
ATOM 675 C CA . VAL A 1 88 ? 11.320 -2.247 -12.889 1.00 91.38 88 VAL A CA 1
ATOM 676 C C . VAL A 1 88 ? 12.477 -2.039 -11.930 1.00 91.38 88 VAL A C 1
ATOM 678 O O . VAL A 1 88 ? 13.361 -1.218 -12.181 1.00 91.38 88 VAL A O 1
ATOM 681 N N . LYS A 1 89 ? 12.500 -2.806 -10.842 1.00 88.56 89 LYS A N 1
ATOM 682 C CA . LYS A 1 89 ? 13.636 -2.868 -9.917 1.00 88.56 89 LYS A CA 1
ATOM 683 C C . LYS A 1 89 ? 14.186 -4.288 -9.889 1.00 88.56 89 LYS A C 1
ATOM 685 O O . LYS A 1 89 ? 13.455 -5.249 -10.110 1.00 88.56 89 LYS A O 1
ATOM 690 N N . THR A 1 90 ? 15.486 -4.421 -9.658 1.00 85.06 90 THR A N 1
ATOM 691 C CA . THR A 1 90 ? 16.152 -5.723 -9.566 1.00 85.06 90 THR A CA 1
ATOM 692 C C . THR A 1 90 ? 16.615 -5.985 -8.145 1.00 85.06 90 THR A C 1
ATOM 694 O O . THR A 1 90 ? 17.173 -5.102 -7.491 1.00 85.06 90 THR A O 1
ATOM 697 N N . ASP A 1 91 ? 16.375 -7.199 -7.658 1.00 84.75 91 ASP A N 1
ATOM 698 C CA . ASP A 1 91 ? 16.810 -7.605 -6.325 1.00 84.75 91 ASP A CA 1
ATOM 699 C C . ASP A 1 91 ? 18.269 -8.103 -6.314 1.00 84.75 91 ASP A C 1
ATOM 701 O O . ASP A 1 91 ? 19.001 -8.097 -7.315 1.00 84.75 91 ASP A O 1
ATOM 705 N N . ILE A 1 92 ? 18.727 -8.552 -5.143 1.00 82.19 92 ILE A N 1
ATOM 706 C CA . ILE A 1 92 ? 20.079 -9.097 -4.993 1.00 82.19 92 ILE A CA 1
ATOM 707 C C . ILE A 1 92 ? 20.290 -10.427 -5.734 1.00 82.19 92 ILE A C 1
ATOM 709 O O . ILE A 1 92 ? 21.442 -10.754 -6.027 1.00 82.19 92 ILE A O 1
ATOM 713 N N . TYR A 1 93 ? 19.210 -11.138 -6.065 1.00 83.06 93 TYR A N 1
ATOM 714 C CA . TYR A 1 93 ? 19.175 -12.418 -6.773 1.00 83.06 93 TYR A CA 1
ATOM 715 C C . TYR A 1 93 ? 18.929 -12.261 -8.283 1.00 83.06 93 TYR A C 1
ATOM 717 O O . TYR A 1 93 ? 18.758 -13.257 -8.979 1.00 83.06 93 TYR A O 1
ATOM 725 N N . CYS A 1 94 ? 18.973 -11.029 -8.803 1.00 78.25 94 CYS A N 1
ATOM 726 C CA . CYS A 1 94 ? 18.718 -10.695 -10.208 1.00 78.25 94 CYS A CA 1
ATOM 727 C C . CYS A 1 94 ? 17.294 -11.018 -10.691 1.00 78.25 94 CYS A C 1
ATOM 729 O O . CYS A 1 94 ? 17.074 -11.156 -11.895 1.00 78.25 94 CYS A O 1
ATOM 731 N N . ARG A 1 95 ? 16.322 -11.085 -9.779 1.00 87.06 95 ARG A N 1
ATOM 732 C CA . ARG A 1 95 ? 14.902 -11.116 -10.133 1.00 87.06 95 ARG A CA 1
ATOM 733 C C . ARG A 1 95 ? 14.424 -9.710 -10.433 1.00 87.06 95 ARG A C 1
ATOM 735 O O . ARG A 1 95 ? 14.881 -8.739 -9.829 1.00 87.06 95 ARG A O 1
ATOM 742 N N . SER A 1 96 ? 13.516 -9.611 -11.388 1.00 89.06 96 SER A N 1
ATOM 743 C CA . SER A 1 96 ? 12.890 -8.358 -11.787 1.00 89.06 96 SER A CA 1
ATOM 744 C C . SER A 1 96 ? 11.545 -8.212 -11.099 1.00 89.06 96 SER A C 1
ATOM 746 O O . SER A 1 96 ? 10.680 -9.074 -11.230 1.00 89.06 96 SER A O 1
ATOM 748 N N . HIS A 1 97 ? 11.390 -7.103 -10.394 1.00 92.50 97 HIS A N 1
ATOM 749 C CA . HIS A 1 97 ? 10.181 -6.683 -9.707 1.00 92.50 97 HIS A CA 1
ATOM 750 C C . HIS A 1 97 ? 9.538 -5.579 -10.533 1.00 92.50 97 HIS A C 1
ATOM 752 O O . HIS A 1 97 ? 10.145 -4.525 -10.748 1.00 92.50 97 HIS A O 1
ATOM 758 N N . ILE A 1 98 ? 8.344 -5.850 -11.045 1.00 94.19 98 ILE A N 1
ATOM 759 C CA . ILE A 1 98 ? 7.585 -4.932 -11.887 1.00 94.19 98 ILE A CA 1
ATOM 760 C C . ILE A 1 98 ? 6.478 -4.339 -11.027 1.00 94.19 98 ILE A C 1
ATOM 762 O O . ILE A 1 98 ? 5.651 -5.057 -10.463 1.00 94.19 98 ILE A O 1
ATOM 766 N N . TYR A 1 99 ? 6.460 -3.016 -10.945 1.00 94.62 99 TYR A N 1
ATOM 767 C CA . TYR A 1 99 ? 5.502 -2.263 -10.150 1.00 94.62 99 TYR A CA 1
ATOM 768 C C . TYR A 1 99 ? 4.464 -1.588 -11.033 1.00 94.62 99 TYR A C 1
ATOM 770 O O . TYR A 1 99 ? 4.743 -1.225 -12.176 1.00 94.62 99 TYR A O 1
ATOM 778 N N . ASN A 1 100 ? 3.270 -1.377 -10.482 1.00 93.69 100 ASN A N 1
ATOM 779 C CA . ASN A 1 100 ? 2.201 -0.676 -11.173 1.00 93.69 100 ASN A CA 1
ATOM 780 C C . ASN A 1 100 ? 2.626 0.749 -11.572 1.00 93.69 100 ASN A C 1
ATOM 782 O O . ASN A 1 100 ? 3.378 1.427 -10.856 1.00 93.69 100 ASN A O 1
ATOM 786 N N . SER A 1 101 ? 2.111 1.218 -12.709 1.00 92.00 101 SER A N 1
ATOM 787 C CA . SER A 1 101 ? 2.435 2.531 -13.268 1.00 92.00 101 SER A CA 1
ATOM 788 C C . SER A 1 101 ? 1.909 3.687 -12.419 1.00 92.00 101 SER A C 1
ATOM 790 O O . SER A 1 101 ? 2.535 4.746 -12.365 1.00 92.00 101 SER A O 1
ATOM 792 N N . VAL A 1 102 ? 0.804 3.466 -11.704 1.00 91.38 102 VAL A N 1
ATOM 793 C CA . VAL A 1 102 ? 0.143 4.442 -10.828 1.00 91.38 102 VAL A CA 1
ATOM 794 C C . VAL A 1 102 ? 0.272 3.996 -9.368 1.00 91.38 102 VAL A C 1
ATOM 796 O O . VAL A 1 102 ? 0.106 2.812 -9.059 1.00 91.38 102 VAL A O 1
ATOM 799 N N . LYS A 1 103 ? 0.573 4.934 -8.463 1.00 92.19 103 LYS A N 1
ATOM 800 C CA . LYS A 1 103 ? 0.679 4.666 -7.019 1.00 92.19 103 LYS A CA 1
ATOM 801 C C . LYS A 1 103 ? -0.709 4.460 -6.412 1.00 92.19 103 LYS A C 1
ATOM 803 O O . LYS A 1 103 ? -1.656 5.153 -6.772 1.00 92.19 103 LYS A O 1
ATOM 808 N N . LEU A 1 104 ? -0.830 3.525 -5.477 1.00 93.31 104 LEU A N 1
ATOM 809 C CA . LEU A 1 104 ? -1.996 3.419 -4.606 1.00 93.31 104 LEU A CA 1
ATOM 810 C C . LEU A 1 104 ? -1.926 4.531 -3.557 1.00 93.31 104 LEU A C 1
ATOM 812 O O . LEU A 1 104 ? -0.867 4.744 -2.967 1.00 93.31 104 LEU A O 1
ATOM 816 N N . SER A 1 105 ? -3.045 5.206 -3.307 1.00 93.19 105 SER A N 1
ATOM 817 C CA . SER A 1 105 ? -3.210 6.081 -2.147 1.00 93.19 105 SER A CA 1
ATOM 818 C C . SER A 1 105 ? -4.628 5.980 -1.602 1.00 93.19 105 SER A C 1
ATOM 820 O O . SER A 1 105 ? -5.600 6.236 -2.309 1.00 93.19 105 SER A O 1
ATOM 822 N N . MET A 1 106 ? -4.724 5.633 -0.322 1.00 92.31 106 MET A N 1
ATOM 823 C CA . MET A 1 106 ? -5.960 5.608 0.460 1.00 92.31 106 MET A CA 1
ATOM 824 C C . MET A 1 106 ? -5.982 6.705 1.524 1.00 92.31 106 MET A C 1
ATOM 826 O O . MET A 1 106 ? -6.784 6.643 2.444 1.00 92.31 106 MET A O 1
ATOM 830 N N . LEU A 1 107 ? -5.119 7.721 1.430 1.00 90.56 107 LEU A N 1
ATOM 831 C CA . LEU A 1 107 ? -5.020 8.767 2.454 1.00 90.56 107 LEU A CA 1
ATOM 832 C C . LEU A 1 107 ? -6.351 9.510 2.682 1.00 90.56 107 LEU A C 1
ATOM 834 O O . LEU A 1 107 ? -6.701 9.822 3.819 1.00 90.56 107 LEU A O 1
ATOM 838 N N . GLU A 1 108 ? -7.101 9.786 1.612 1.00 86.88 108 GLU A N 1
ATOM 839 C CA . GLU A 1 108 ? -8.414 10.448 1.692 1.00 86.88 108 GLU A CA 1
ATOM 840 C C . GLU A 1 108 ? -9.538 9.502 2.133 1.00 86.88 108 GLU A C 1
ATOM 842 O O . GLU A 1 108 ? -10.565 9.947 2.636 1.00 86.88 108 GLU A O 1
ATOM 847 N N . ASN A 1 109 ? -9.317 8.199 1.977 1.00 89.31 109 ASN A N 1
ATOM 848 C CA . ASN A 1 109 ? -10.290 7.134 2.195 1.00 89.31 109 ASN A CA 1
ATOM 849 C C . ASN A 1 109 ? -9.896 6.198 3.344 1.00 89.31 109 ASN A C 1
ATOM 851 O O . ASN A 1 109 ? -10.427 5.099 3.478 1.00 89.31 109 ASN A O 1
ATOM 855 N N . VAL A 1 110 ? -8.959 6.616 4.194 1.00 91.31 110 VAL A N 1
ATOM 856 C CA . VAL A 1 110 ? -8.435 5.768 5.271 1.00 91.31 110 VAL A CA 1
ATOM 857 C C . VAL A 1 110 ? -9.528 5.396 6.274 1.00 91.31 110 VAL A C 1
ATOM 859 O O . VAL A 1 110 ? -9.478 4.324 6.869 1.00 91.31 110 VAL A O 1
ATOM 862 N N . LYS A 1 111 ? -10.554 6.249 6.407 1.00 91.50 111 LYS A N 1
ATOM 863 C CA . LYS A 1 111 ? -11.737 5.973 7.223 1.00 91.50 111 LYS A CA 1
ATOM 864 C C . LYS A 1 111 ? -12.496 4.743 6.729 1.00 91.50 111 LYS A C 1
ATOM 866 O O . LYS A 1 111 ? -12.935 3.953 7.548 1.00 91.50 111 LYS A O 1
ATOM 871 N N . ASP A 1 112 ? -12.599 4.559 5.418 1.00 93.44 112 ASP A N 1
ATOM 872 C CA . ASP A 1 112 ? -13.334 3.432 4.843 1.00 93.44 112 ASP A CA 1
ATOM 873 C C . ASP A 1 112 ? -12.624 2.107 5.169 1.00 93.44 112 ASP A C 1
ATOM 875 O O . ASP A 1 112 ? -13.269 1.115 5.489 1.00 93.44 112 ASP A O 1
ATOM 879 N N . LEU A 1 113 ? -11.283 2.108 5.168 1.00 94.25 113 LEU A N 1
ATOM 880 C CA . LEU A 1 113 ? -10.484 0.964 5.622 1.00 94.25 113 LEU A CA 1
ATOM 881 C C . LEU A 1 113 ? -10.619 0.737 7.133 1.00 94.25 113 LEU A C 1
ATOM 883 O O . LEU A 1 113 ? -10.758 -0.404 7.568 1.00 94.25 113 LEU A O 1
ATOM 887 N N . TYR A 1 114 ? -10.588 1.808 7.927 1.00 94.38 114 TYR A N 1
ATOM 888 C CA . TYR A 1 114 ? -10.766 1.736 9.378 1.00 94.38 114 TYR A CA 1
ATOM 889 C C . TYR A 1 114 ? -12.122 1.137 9.762 1.00 94.38 114 TYR A C 1
ATOM 891 O O . TYR A 1 114 ? -12.188 0.202 10.556 1.00 94.38 114 TYR A O 1
ATOM 899 N N . ASP A 1 115 ? -13.196 1.629 9.145 1.00 94.06 115 ASP A N 1
ATOM 900 C CA . ASP A 1 115 ? -14.558 1.146 9.367 1.00 94.06 115 ASP A CA 1
ATOM 901 C C . ASP A 1 115 ? -14.723 -0.314 8.914 1.00 94.06 115 ASP A C 1
ATOM 903 O O . ASP A 1 115 ? -15.508 -1.057 9.501 1.00 94.06 115 ASP A O 1
ATOM 907 N N . ALA A 1 116 ? -13.946 -0.752 7.917 1.00 94.94 116 ALA A N 1
ATOM 908 C CA . ALA A 1 116 ? -13.873 -2.145 7.486 1.00 94.94 116 ALA A CA 1
ATOM 909 C C . ALA A 1 116 ? -13.028 -3.043 8.412 1.00 94.94 116 ALA A C 1
ATOM 911 O O . ALA A 1 116 ? -12.852 -4.220 8.117 1.00 94.94 116 ALA A O 1
ATOM 912 N N . GLY A 1 117 ? -12.501 -2.529 9.527 1.00 94.38 117 GLY A N 1
ATOM 913 C CA . GLY A 1 117 ? -11.760 -3.310 10.523 1.00 94.38 117 GLY A CA 1
ATOM 914 C C . GLY A 1 117 ? -10.236 -3.300 10.359 1.00 94.38 117 GLY A C 1
ATOM 915 O O . GLY A 1 117 ? -9.544 -4.051 11.046 1.00 94.38 117 GLY A O 1
ATOM 916 N N . ILE A 1 118 ? -9.681 -2.455 9.483 1.00 95.56 118 ILE A N 1
ATOM 917 C CA . ILE A 1 118 ? -8.227 -2.259 9.378 1.00 95.56 118 ILE A CA 1
ATOM 918 C C . ILE A 1 118 ? -7.735 -1.340 10.496 1.00 95.56 118 ILE A C 1
ATOM 920 O O . ILE A 1 118 ? -8.233 -0.232 10.675 1.00 95.56 118 ILE A O 1
ATOM 924 N N . ASN A 1 119 ? -6.680 -1.756 11.193 1.00 94.12 119 ASN A N 1
ATOM 925 C CA . ASN A 1 119 ? -6.042 -0.959 12.247 1.00 94.12 119 ASN A CA 1
ATOM 926 C C . ASN A 1 119 ? -4.531 -0.766 12.055 1.00 94.12 119 ASN A C 1
ATOM 928 O O . ASN A 1 119 ? -3.907 0.001 12.789 1.00 94.12 119 ASN A O 1
ATOM 932 N N . ILE A 1 120 ? -3.940 -1.394 11.035 1.00 95.06 120 ILE A N 1
ATOM 933 C CA . ILE A 1 120 ? -2.550 -1.167 10.636 1.00 95.06 120 ILE A CA 1
ATOM 934 C C . ILE A 1 120 ? -2.527 -0.660 9.189 1.00 95.06 120 ILE A C 1
ATOM 936 O O . ILE A 1 120 ? -2.825 -1.381 8.238 1.00 95.06 120 ILE A O 1
ATOM 940 N N . PHE A 1 121 ? -2.133 0.599 9.007 1.00 94.81 121 PHE A N 1
ATOM 941 C CA . PHE A 1 121 ? -2.017 1.217 7.686 1.00 94.81 121 PHE A CA 1
ATOM 942 C C . PHE A 1 121 ? -0.580 1.112 7.171 1.00 94.81 121 PHE A C 1
ATOM 944 O O . PHE A 1 121 ? 0.318 1.810 7.649 1.00 94.81 121 PHE A O 1
ATOM 951 N N . ARG A 1 122 ? -0.344 0.237 6.187 1.00 95.25 122 ARG A N 1
ATOM 952 C CA . ARG A 1 122 ? 0.987 0.037 5.600 1.00 95.25 122 ARG A CA 1
ATOM 953 C C . ARG A 1 122 ? 1.279 1.067 4.514 1.00 95.25 122 ARG A C 1
ATOM 955 O O . ARG A 1 122 ? 0.507 1.229 3.569 1.00 95.25 122 ARG A O 1
ATOM 962 N N . VAL A 1 123 ? 2.447 1.693 4.611 1.00 94.69 123 VAL A N 1
ATOM 963 C CA . VAL A 1 123 ? 2.994 2.623 3.616 1.00 94.69 123 VAL A CA 1
ATOM 964 C C . VAL A 1 123 ? 4.238 1.986 3.002 1.00 94.69 123 VAL A C 1
ATOM 966 O O . VAL A 1 123 ? 5.216 1.744 3.707 1.00 94.69 123 VAL A O 1
ATOM 969 N N . ASN A 1 124 ? 4.204 1.722 1.696 1.00 94.25 124 ASN A N 1
ATOM 970 C CA . ASN A 1 124 ? 5.349 1.216 0.946 1.00 94.25 124 ASN A CA 1
ATOM 971 C C . ASN A 1 124 ? 6.009 2.357 0.169 1.00 94.25 124 ASN A C 1
ATOM 973 O O . ASN A 1 124 ? 5.368 2.996 -0.661 1.00 94.25 124 ASN A O 1
ATOM 977 N N . ILE A 1 125 ? 7.297 2.562 0.424 1.00 93.12 125 ILE A N 1
ATOM 978 C CA . ILE A 1 125 ? 8.139 3.555 -0.247 1.00 93.12 125 ILE A CA 1
ATOM 979 C C . ILE A 1 125 ? 9.066 2.829 -1.226 1.00 93.12 125 ILE A C 1
ATOM 981 O O . ILE A 1 125 ? 9.643 1.799 -0.870 1.00 93.12 125 ILE A O 1
ATOM 985 N N . LEU A 1 126 ? 9.209 3.352 -2.444 1.00 90.75 126 LEU A N 1
ATOM 986 C CA . LEU A 1 126 ? 10.037 2.774 -3.504 1.00 90.75 126 LEU A CA 1
ATOM 987 C C . LEU A 1 126 ? 10.900 3.808 -4.234 1.00 90.75 126 LEU A C 1
ATOM 989 O O . LEU A 1 126 ? 12.109 3.616 -4.351 1.00 90.75 126 LEU A O 1
ATOM 993 N N . ASP A 1 127 ? 10.272 4.841 -4.794 1.00 88.31 127 ASP A N 1
ATOM 994 C CA . ASP A 1 127 ? 10.896 5.835 -5.678 1.00 88.31 127 ASP A CA 1
ATOM 995 C C . ASP A 1 127 ? 10.763 7.272 -5.147 1.00 88.31 127 ASP A C 1
ATOM 997 O O . ASP A 1 127 ? 11.179 8.214 -5.816 1.00 88.31 127 ASP A O 1
ATOM 1001 N N . GLU A 1 128 ? 10.221 7.436 -3.939 1.00 90.56 128 GLU A N 1
ATOM 1002 C CA . GLU A 1 128 ? 10.066 8.720 -3.267 1.00 90.56 128 GLU A CA 1
ATOM 1003 C C . GLU A 1 128 ? 11.386 9.221 -2.663 1.00 90.56 128 GLU A C 1
ATOM 1005 O O . GLU A 1 128 ? 12.193 8.462 -2.113 1.00 90.56 128 GLU A O 1
ATOM 1010 N N . ASN A 1 129 ? 11.593 10.535 -2.718 1.00 90.88 129 ASN A N 1
ATOM 1011 C CA . ASN A 1 129 ? 12.715 11.198 -2.069 1.00 90.88 129 ASN A CA 1
ATOM 1012 C C . ASN A 1 129 ? 12.460 11.415 -0.565 1.00 90.88 129 ASN A C 1
ATOM 1014 O O . ASN A 1 129 ? 11.367 11.207 -0.046 1.00 90.88 129 ASN A O 1
ATOM 1018 N N . LYS A 1 130 ? 13.492 11.850 0.165 1.00 93.19 130 LYS A N 1
ATOM 1019 C CA . LYS A 1 130 ? 13.428 12.007 1.626 1.00 93.19 130 LYS A CA 1
ATOM 1020 C C . LYS A 1 130 ? 12.291 12.927 2.096 1.00 93.19 130 LYS A C 1
ATOM 1022 O O . LYS A 1 130 ? 11.655 12.610 3.102 1.00 93.19 130 LYS A O 1
ATOM 1027 N N . ASP A 1 131 ? 12.077 14.047 1.414 1.00 90.81 131 ASP A N 1
ATOM 1028 C CA . ASP A 1 131 ? 11.082 15.042 1.817 1.00 90.81 131 ASP A CA 1
ATOM 1029 C C . ASP A 1 131 ? 9.667 14.522 1.522 1.00 90.81 131 ASP A C 1
ATOM 1031 O O . ASP A 1 131 ? 8.801 14.572 2.393 1.00 90.81 131 ASP A O 1
ATOM 1035 N N . GLU A 1 132 ? 9.475 13.878 0.364 1.00 89.62 132 GLU A N 1
ATOM 1036 C CA . GLU A 1 132 ? 8.231 13.174 0.021 1.00 89.62 132 GLU A CA 1
ATOM 1037 C C . GLU A 1 132 ? 7.890 12.100 1.061 1.00 89.62 132 GLU A C 1
ATOM 1039 O O . GLU A 1 132 ? 6.774 12.064 1.577 1.00 89.62 132 GLU A O 1
ATOM 1044 N N . VAL A 1 133 ? 8.855 11.253 1.435 1.00 92.62 133 VAL A N 1
ATOM 1045 C CA . VAL A 1 133 ? 8.658 10.209 2.454 1.00 92.62 133 VAL A 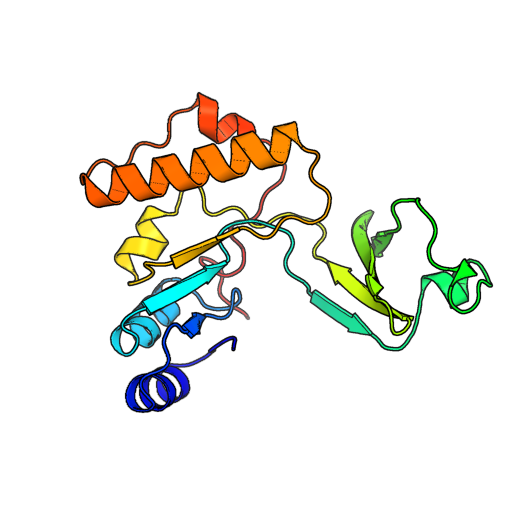CA 1
ATOM 1046 C C . VAL A 1 133 ? 8.233 10.812 3.788 1.00 92.62 133 VAL A C 1
ATOM 1048 O O . VAL A 1 133 ? 7.319 10.292 4.434 1.00 92.62 133 VAL A O 1
ATOM 1051 N N . TYR A 1 134 ? 8.884 11.898 4.214 1.00 92.19 134 TYR A N 1
ATOM 1052 C CA . TYR A 1 134 ? 8.532 12.581 5.454 1.00 92.19 134 TYR A CA 1
ATOM 1053 C C . TYR A 1 134 ? 7.081 13.067 5.420 1.00 92.19 134 TYR A C 1
ATOM 1055 O O . TYR A 1 134 ? 6.321 12.801 6.357 1.00 92.19 134 TYR A O 1
ATOM 1063 N N . ASP A 1 135 ? 6.679 13.716 4.332 1.00 90.50 135 ASP A N 1
ATOM 1064 C CA . ASP A 1 135 ? 5.338 14.267 4.197 1.00 90.50 135 ASP A CA 1
ATOM 1065 C C . ASP A 1 135 ? 4.265 13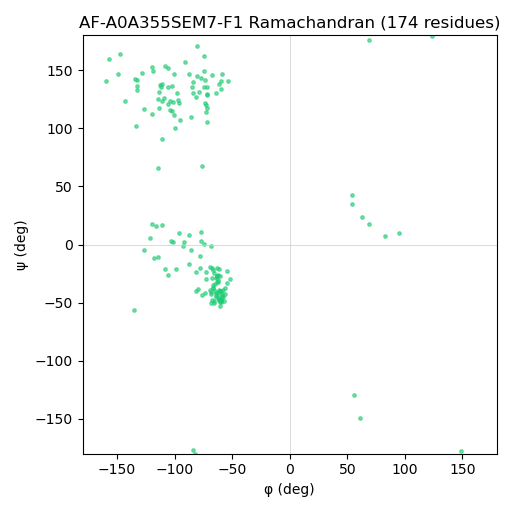.171 4.081 1.00 90.50 135 ASP A C 1
ATOM 1067 O O . ASP A 1 135 ? 3.217 13.271 4.727 1.00 90.50 135 ASP A O 1
ATOM 1071 N N . ILE A 1 136 ? 4.531 12.077 3.361 1.00 91.44 136 ILE A N 1
ATOM 1072 C CA . ILE A 1 136 ? 3.637 10.911 3.268 1.00 91.44 136 ILE A CA 1
ATOM 1073 C C . ILE A 1 136 ? 3.423 10.293 4.651 1.00 91.44 136 ILE A C 1
ATOM 1075 O O . ILE A 1 136 ? 2.284 10.130 5.098 1.00 91.44 136 ILE A O 1
ATOM 1079 N N . VAL A 1 137 ? 4.506 9.971 5.365 1.00 92.81 137 VAL A N 1
ATOM 1080 C CA . VAL A 1 137 ? 4.425 9.333 6.688 1.00 92.81 137 VAL A CA 1
ATOM 1081 C C . VAL A 1 137 ? 3.718 10.247 7.685 1.00 92.81 137 VAL A C 1
ATOM 1083 O O . VAL A 1 137 ? 2.864 9.784 8.443 1.00 92.81 137 VAL A O 1
ATOM 1086 N N . LYS A 1 138 ? 4.020 11.549 7.666 1.00 92.25 138 LYS A N 1
ATOM 1087 C CA . LYS A 1 138 ? 3.344 12.549 8.499 1.00 92.25 138 LYS A CA 1
ATOM 1088 C C . LYS A 1 138 ? 1.846 12.613 8.202 1.00 92.25 138 LYS A C 1
ATOM 1090 O O . LYS A 1 138 ? 1.050 12.711 9.135 1.00 92.25 138 LYS A O 1
ATOM 1095 N N . SER A 1 139 ? 1.462 12.518 6.932 1.00 91.25 139 SER A N 1
ATOM 1096 C CA . SER A 1 139 ? 0.063 12.540 6.499 1.00 91.25 139 SER A CA 1
ATOM 1097 C C . SER A 1 139 ? -0.710 11.324 6.997 1.00 91.25 139 SER A C 1
ATOM 1099 O O . SER A 1 139 ? -1.767 11.482 7.608 1.00 91.25 139 SER A O 1
ATOM 1101 N N . PHE A 1 140 ? -0.163 10.118 6.820 1.00 91.88 140 PHE A N 1
ATOM 1102 C CA . PHE A 1 140 ? -0.789 8.892 7.322 1.00 91.88 140 PHE A CA 1
ATOM 1103 C C . PHE A 1 140 ? -0.817 8.827 8.849 1.00 91.88 140 PHE A C 1
ATOM 1105 O O . PHE A 1 140 ? -1.820 8.400 9.416 1.00 91.88 140 PHE A O 1
ATOM 1112 N N . ARG A 1 141 ? 0.239 9.301 9.526 1.00 92.06 141 ARG A N 1
ATOM 1113 C CA . ARG A 1 141 ? 0.257 9.407 10.991 1.00 92.06 141 ARG A CA 1
ATOM 1114 C C . ARG A 1 141 ? -0.860 10.314 11.488 1.00 92.06 141 ARG A C 1
ATOM 1116 O O . ARG A 1 141 ? -1.619 9.912 12.357 1.00 92.06 141 ARG A O 1
ATOM 1123 N N . TRP A 1 142 ? -0.985 11.504 10.904 1.00 90.56 142 TRP A N 1
ATOM 1124 C CA . TRP A 1 142 ? -2.050 12.435 11.258 1.00 90.56 142 TRP A CA 1
ATOM 1125 C C . TRP A 1 142 ? -3.434 11.824 11.043 1.00 90.56 142 TRP A C 1
ATOM 1127 O O . TRP A 1 142 ? -4.311 11.972 11.891 1.00 90.56 142 TRP A O 1
ATOM 1137 N N . ALA A 1 143 ? -3.640 11.147 9.912 1.00 89.69 143 ALA A N 1
ATOM 1138 C CA . ALA A 1 143 ? -4.920 10.535 9.593 1.00 89.69 143 ALA A CA 1
ATOM 1139 C C . ALA A 1 143 ? -5.282 9.426 10.598 1.00 89.69 143 ALA A C 1
ATOM 1141 O O . ALA A 1 143 ? -6.398 9.428 11.111 1.00 89.69 143 ALA A O 1
ATOM 1142 N N . ALA A 1 144 ? -4.326 8.564 10.964 1.00 89.75 144 ALA A N 1
ATOM 1143 C CA . ALA A 1 144 ? -4.503 7.557 12.012 1.00 89.75 144 ALA A CA 1
ATOM 1144 C C . ALA A 1 144 ? -4.830 8.190 13.379 1.00 89.75 144 ALA A C 1
ATOM 1146 O O . ALA A 1 144 ? -5.841 7.852 13.985 1.00 89.75 144 ALA A O 1
ATOM 1147 N N . ASP A 1 145 ? -4.053 9.190 13.813 1.00 90.69 145 ASP A N 1
ATOM 1148 C CA . ASP A 1 145 ? -4.280 9.887 15.090 1.00 90.69 145 ASP A CA 1
ATOM 1149 C C . ASP A 1 145 ? -5.636 10.617 15.132 1.00 90.69 145 ASP A C 1
ATOM 1151 O O . ASP A 1 145 ? -6.175 10.895 16.207 1.00 90.69 145 ASP A O 1
ATOM 1155 N N . SER A 1 146 ? -6.164 11.004 13.968 1.00 89.00 146 SER A N 1
ATOM 1156 C CA . SER A 1 146 ? -7.459 11.676 13.850 1.00 89.00 146 SER A CA 1
ATOM 1157 C C . SER A 1 146 ? -8.615 10.674 13.939 1.00 89.00 146 SER A C 1
ATOM 1159 O O . SER A 1 146 ? -9.604 10.964 14.617 1.00 89.00 146 SER A O 1
ATOM 1161 N N . LEU A 1 147 ? -8.462 9.481 13.347 1.00 88.25 147 LEU A N 1
ATOM 1162 C CA . LEU A 1 147 ? -9.422 8.377 13.470 1.00 88.25 147 LEU A CA 1
ATOM 1163 C C . LEU A 1 147 ? -9.626 7.971 14.933 1.00 88.25 147 LEU A C 1
ATOM 1165 O O . LEU A 1 147 ? -10.768 7.909 15.383 1.00 88.25 147 LEU A O 1
ATOM 1169 N N . ASP A 1 148 ? -8.542 7.831 15.702 1.00 83.69 148 ASP A N 1
ATOM 1170 C CA . ASP A 1 148 ? -8.606 7.511 17.139 1.00 83.69 148 ASP A CA 1
ATOM 1171 C C . ASP A 1 148 ? -9.366 8.572 17.956 1.00 83.69 148 ASP A C 1
ATOM 1173 O O . ASP A 1 148 ? -9.957 8.281 18.995 1.00 83.69 148 ASP A O 1
ATOM 1177 N N . LYS A 1 149 ? -9.375 9.825 17.484 1.00 84.81 149 LYS A N 1
ATOM 1178 C CA . LYS A 1 149 ? -10.078 10.956 18.112 1.00 84.81 149 LYS A CA 1
ATOM 1179 C C . LYS A 1 149 ? -11.500 11.154 17.577 1.00 84.81 149 LYS A C 1
ATOM 1181 O O . LYS A 1 149 ? -12.158 12.116 17.970 1.00 84.81 149 LYS A O 1
ATOM 1186 N N . GLY A 1 150 ? -11.965 10.302 16.661 1.00 78.00 150 GLY A N 1
ATOM 1187 C CA . GLY A 1 150 ? -13.274 10.424 16.012 1.00 78.00 150 GLY A CA 1
ATOM 1188 C C . GLY A 1 150 ? -13.399 11.619 15.057 1.00 78.00 150 GLY A C 1
ATOM 1189 O O . GLY A 1 150 ? -14.510 12.026 14.727 1.00 78.00 150 GLY A O 1
ATOM 1190 N N . SER A 1 151 ? -12.280 12.201 14.614 1.00 70.81 151 SER A N 1
ATOM 1191 C CA . SER A 1 151 ? -12.245 13.326 13.675 1.00 70.81 151 SER A CA 1
ATOM 1192 C C . SER A 1 151 ? -11.680 12.859 12.340 1.00 70.81 151 SER A C 1
ATOM 1194 O O . SER A 1 151 ? -10.573 12.342 12.273 1.00 70.81 151 SER A O 1
ATOM 1196 N N . VAL A 1 152 ? -12.417 13.042 11.246 1.00 61.69 152 VAL A N 1
ATOM 1197 C CA . VAL A 1 152 ? -12.009 12.534 9.926 1.00 61.69 152 VAL A CA 1
ATOM 1198 C C . VAL A 1 152 ? -11.741 13.695 8.994 1.00 61.69 152 VAL A C 1
ATOM 1200 O O . VAL A 1 152 ? -12.465 13.932 8.031 1.00 61.69 152 VAL A O 1
ATOM 1203 N N . ASN A 1 153 ? -10.714 14.478 9.307 1.00 63.50 153 ASN A N 1
ATOM 1204 C CA . ASN A 1 153 ? -10.286 15.508 8.378 1.00 63.50 153 ASN A CA 1
ATOM 1205 C C . ASN A 1 153 ? -8.774 15.484 8.214 1.00 63.50 153 ASN A C 1
ATOM 1207 O O . ASN A 1 153 ? -8.037 15.984 9.063 1.00 63.50 153 ASN A O 1
ATOM 1211 N N . THR A 1 154 ? -8.321 14.902 7.102 1.00 62.31 154 THR A N 1
ATOM 1212 C CA . THR A 1 154 ? -6.938 15.036 6.642 1.00 62.31 154 THR A CA 1
ATOM 1213 C C . THR A 1 154 ? -6.762 16.457 6.096 1.00 62.31 154 THR A C 1
ATOM 1215 O O . THR A 1 154 ? -7.393 16.786 5.086 1.00 62.31 154 THR A O 1
ATOM 1218 N N . PRO A 1 155 ? -5.938 17.312 6.731 1.00 61.53 155 PRO A N 1
ATOM 1219 C CA . PRO A 1 155 ? -5.716 18.688 6.307 1.00 61.53 155 PRO A CA 1
ATOM 1220 C C . PRO A 1 155 ? -5.299 18.764 4.839 1.00 61.53 155 PRO A C 1
ATOM 1222 O O . PRO A 1 155 ? -4.469 17.975 4.387 1.00 61.53 155 PRO A O 1
ATOM 1225 N N . GLY A 1 156 ? -5.802 19.762 4.106 1.00 61.31 156 GLY A N 1
ATOM 1226 C CA . GLY A 1 156 ? -5.473 19.944 2.687 1.00 61.31 156 GLY A CA 1
ATOM 1227 C C . GLY A 1 156 ? -3.967 20.014 2.415 1.00 61.31 156 GLY A C 1
ATOM 1228 O O . GLY A 1 156 ? -3.501 19.475 1.423 1.00 61.31 156 GLY A O 1
ATOM 1229 N N . ALA A 1 157 ? -3.177 20.570 3.340 1.00 56.00 157 ALA A N 1
ATOM 1230 C CA . ALA A 1 157 ? -1.717 20.600 3.231 1.00 56.00 157 ALA A CA 1
ATOM 1231 C C . ALA A 1 157 ? -1.063 19.204 3.217 1.00 56.00 157 ALA A C 1
ATOM 1233 O O . ALA A 1 157 ? -0.056 19.033 2.543 1.00 56.00 157 ALA A O 1
ATOM 1234 N N . LEU A 1 158 ? -1.642 18.226 3.920 1.00 59.50 158 LEU A N 1
ATOM 1235 C CA . LEU A 1 158 ? -1.175 16.835 3.949 1.00 59.50 158 LEU A CA 1
ATOM 1236 C C . LEU A 1 158 ? -1.670 16.041 2.730 1.00 59.50 158 LEU A C 1
ATOM 1238 O O . LEU A 1 158 ? -1.019 15.099 2.303 1.00 59.50 158 LEU A O 1
ATOM 1242 N N . ARG A 1 159 ? -2.771 16.460 2.093 1.00 63.69 159 ARG A N 1
ATOM 1243 C CA . ARG A 1 159 ? -3.194 15.892 0.798 1.00 63.69 159 ARG A CA 1
ATOM 1244 C C . ARG A 1 159 ? -2.208 16.227 -0.320 1.00 63.69 159 ARG A C 1
ATOM 1246 O O . ARG A 1 159 ? -1.930 15.373 -1.152 1.00 63.69 159 ARG A O 1
ATOM 1253 N N . ARG A 1 160 ? -1.609 17.423 -0.273 1.00 62.53 160 ARG A N 1
ATOM 1254 C CA . ARG A 1 160 ? -0.575 17.856 -1.232 1.00 62.53 160 ARG A CA 1
ATOM 1255 C C . ARG A 1 160 ? 0.695 17.015 -1.205 1.00 62.53 160 ARG A C 1
ATOM 1257 O O . ARG A 1 160 ? 1.346 16.863 -2.226 1.00 62.53 160 ARG A O 1
ATOM 1264 N N . ALA A 1 161 ? 1.006 16.399 -0.067 1.00 59.84 161 ALA A N 1
ATOM 1265 C CA . ALA A 1 161 ? 2.110 15.446 0.048 1.00 59.84 161 ALA A CA 1
ATOM 1266 C C . ALA A 1 161 ? 1.944 14.208 -0.848 1.00 59.84 161 ALA A C 1
ATOM 1268 O O . ALA A 1 161 ? 2.908 13.502 -1.129 1.00 59.84 161 ALA A O 1
ATOM 1269 N N . VAL A 1 162 ? 0.704 13.924 -1.253 1.00 62.28 162 VAL A N 1
ATOM 1270 C CA . VAL A 1 162 ? 0.328 12.793 -2.101 1.00 62.28 162 VAL A CA 1
ATOM 1271 C C . VAL A 1 162 ? -0.314 13.288 -3.409 1.00 62.28 162 VAL A C 1
ATOM 1273 O O . VAL A 1 162 ? -0.981 12.523 -4.101 1.00 62.28 162 VAL A O 1
ATOM 1276 N N . GLU A 1 163 ? -0.126 14.568 -3.763 1.00 61.47 163 GLU A N 1
ATOM 1277 C CA . GLU A 1 163 ? -0.614 15.127 -5.029 1.00 61.47 163 GLU A CA 1
ATOM 1278 C C . GLU A 1 163 ? 0.081 14.457 -6.224 1.00 61.47 163 GLU A C 1
ATOM 1280 O O . GLU A 1 163 ? 1.303 14.330 -6.277 1.00 61.47 163 GLU A O 1
ATOM 1285 N N . GLY A 1 164 ? -0.725 14.017 -7.192 1.00 67.62 164 GLY A N 1
ATOM 1286 C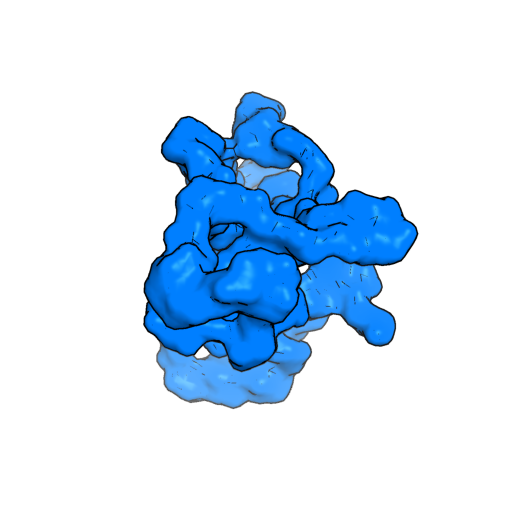 CA . GLY A 1 164 ? -0.291 13.306 -8.392 1.00 67.62 164 GLY A CA 1
ATOM 1287 C C . GLY A 1 164 ? -1.357 12.325 -8.877 1.00 67.62 164 GLY A C 1
ATOM 1288 O O . GLY A 1 164 ? -2.431 12.218 -8.283 1.00 67.62 164 GLY A O 1
ATOM 1289 N N . ASP A 1 165 ? -1.059 11.585 -9.945 1.00 75.94 165 ASP A N 1
ATOM 1290 C CA . ASP A 1 165 ? -1.918 10.488 -10.390 1.00 75.94 165 ASP A CA 1
ATOM 1291 C C . ASP A 1 165 ? -1.800 9.321 -9.398 1.00 75.94 165 ASP A C 1
ATOM 1293 O O . ASP A 1 165 ? -0.797 8.598 -9.370 1.00 75.94 165 ASP A O 1
ATOM 1297 N N . TYR A 1 166 ? -2.829 9.137 -8.571 1.00 84.94 166 TYR A N 1
ATOM 1298 C CA . TYR A 1 166 ? -2.975 7.983 -7.691 1.00 84.94 166 TYR A CA 1
ATOM 1299 C C . TYR A 1 166 ? -4.252 7.205 -8.006 1.00 84.94 166 TYR A C 1
ATOM 1301 O O . TYR A 1 166 ? -5.249 7.727 -8.504 1.00 84.94 166 TYR A O 1
ATOM 1309 N N . THR A 1 167 ? -4.218 5.913 -7.707 1.00 89.56 167 THR A N 1
ATOM 1310 C CA . THR A 1 167 ? -5.369 5.020 -7.783 1.00 89.56 167 THR A CA 1
ATOM 1311 C C . THR A 1 167 ? -5.822 4.647 -6.378 1.00 89.56 167 THR A C 1
ATOM 1313 O O . THR A 1 167 ? -5.019 4.598 -5.449 1.00 89.56 167 THR A O 1
ATOM 1316 N N . ARG A 1 168 ? -7.107 4.325 -6.232 1.00 89.94 168 ARG A N 1
ATOM 1317 C CA . ARG A 1 168 ? -7.655 3.689 -5.022 1.00 89.94 168 ARG A CA 1
ATOM 1318 C C . ARG A 1 168 ? -7.550 2.159 -5.076 1.00 89.94 168 ARG A C 1
ATOM 1320 O O . ARG A 1 168 ? -8.104 1.468 -4.231 1.00 89.94 168 ARG A O 1
ATOM 1327 N N . GLY A 1 169 ? -6.850 1.629 -6.083 1.00 86.75 169 GLY A N 1
ATOM 1328 C CA . GLY A 1 169 ? -6.672 0.194 -6.283 1.00 86.75 169 GLY A CA 1
ATOM 1329 C C . GLY A 1 169 ? -8.001 -0.527 -6.507 1.00 86.75 169 GLY A C 1
ATOM 1330 O O . GLY A 1 169 ? -8.956 0.055 -7.033 1.00 86.75 169 GLY A O 1
ATOM 1331 N N . ASN A 1 170 ? -8.054 -1.787 -6.082 1.00 90.06 170 ASN A N 1
ATOM 1332 C CA . ASN A 1 170 ? -9.239 -2.629 -6.225 1.00 90.06 170 ASN A CA 1
ATOM 1333 C C . ASN A 1 170 ? -10.241 -2.442 -5.078 1.00 90.06 170 ASN A C 1
ATOM 1335 O O . ASN A 1 170 ? -11.362 -2.931 -5.184 1.00 90.06 170 ASN A O 1
ATOM 1339 N N . TYR A 1 171 ? -9.909 -1.645 -4.054 1.00 91.75 171 TYR A N 1
ATOM 1340 C CA . TYR A 1 171 ? -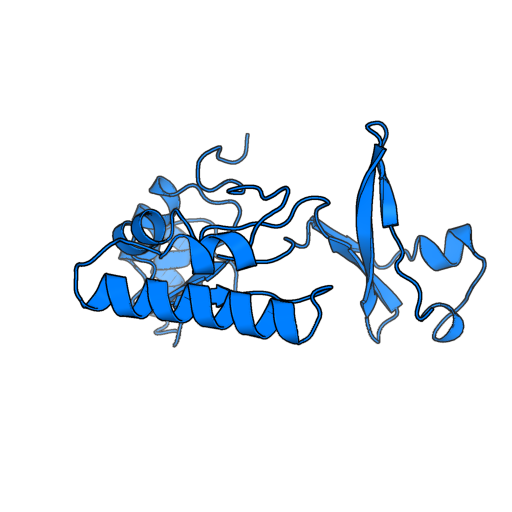10.754 -1.426 -2.874 1.00 91.75 171 TYR A CA 1
ATOM 1341 C C . TYR A 1 171 ? -12.199 -1.004 -3.199 1.00 91.75 171 TYR A C 1
ATOM 1343 O O . TYR A 1 171 ? -13.114 -1.356 -2.458 1.00 91.75 171 TYR A O 1
ATOM 1351 N N . TYR A 1 172 ? -12.420 -0.313 -4.325 1.00 90.06 172 TYR A N 1
ATOM 1352 C CA . TYR A 1 172 ? -13.757 0.093 -4.795 1.00 90.06 172 TYR A CA 1
ATOM 1353 C C . TYR A 1 172 ? -14.207 -0.556 -6.106 1.00 90.06 172 TYR A C 1
ATOM 1355 O O . TYR A 1 172 ? -15.352 -0.364 -6.506 1.00 90.06 172 TYR A O 1
ATOM 1363 N N . ARG A 1 173 ? -13.307 -1.235 -6.824 1.00 82.75 173 ARG A N 1
ATOM 1364 C CA . ARG A 1 173 ? -13.587 -1.790 -8.161 1.00 82.75 173 ARG A CA 1
ATOM 1365 C C . ARG A 1 173 ? -13.754 -3.308 -8.145 1.00 82.75 173 ARG A C 1
ATOM 1367 O O . ARG A 1 173 ? -14.465 -3.825 -8.993 1.00 82.75 173 ARG A O 1
ATOM 1374 N N . GLY A 1 174 ? -13.135 -3.984 -7.177 1.00 72.38 174 GLY A N 1
ATOM 1375 C CA . GLY A 1 174 ? -12.977 -5.434 -7.173 1.00 72.38 174 GLY A CA 1
ATOM 1376 C C . GLY A 1 174 ? -12.017 -5.913 -8.256 1.00 72.38 174 GLY A C 1
ATOM 1377 O O . GLY A 1 174 ? -11.491 -5.126 -9.048 1.00 72.38 174 GLY A O 1
ATOM 1378 N N . THR A 1 175 ? -11.765 -7.215 -8.257 1.00 62.12 175 THR A N 1
ATOM 1379 C CA . THR A 1 175 ? -11.146 -7.927 -9.375 1.00 62.12 175 THR A CA 1
ATOM 1380 C C . THR A 1 175 ? -12.261 -8.545 -10.216 1.00 62.12 175 THR A C 1
ATOM 1382 O O . THR A 1 175 ? -13.063 -9.303 -9.672 1.00 62.12 175 THR A O 1
ATOM 1385 N N . GLU A 1 176 ? -12.336 -8.189 -11.501 1.00 47.47 176 GLU A N 1
ATOM 1386 C CA . GLU A 1 176 ? -13.176 -8.895 -12.489 1.00 47.47 176 GLU A CA 1
ATOM 1387 C C . GLU A 1 176 ? -12.632 -10.296 -12.794 1.00 47.47 176 GLU A C 1
ATOM 1389 O O . GLU A 1 176 ? -11.387 -10.457 -12.814 1.00 47.47 176 GLU A O 1
#

Foldseek 3Di:
DADDAQVVLQVVLVVVDVEDEHHLQDALVRLLSSLVSTQAYEYEAKFWDFPDKALDQVQCVPVVDDQPRSQDPDWDFDQDPVRQTWTWDADNSRIITTTGSAMAHCLLPVVSSVVSNHLHYDYDDDPDDPVLVVLQVVQSVVQNVCVVVVHHDRDPVSVVSVPDGHDNGNRHPHDD

Radius of gyration: 18.0 Å; Cα contacts (8 Å, |Δi|>4): 286; chains: 1; bounding box: 43×41×44 Å

pLDDT: mean 85.92, std 10.88, range [47.47, 95.81]

Secondary structure (DSSP, 8-state):
-EE-SHHHHHHHHHTT-S-EEEPTTS-HHHHHHHHTT-SSEEEEEEEPPEEEEESS-HHHHHH---GGGG--SS-EEEE-TT--EEEEEE-TTS-EEEE-SSEEE-TTSHHHHHHTT--EEEE--SS--HHHHHHHHHHHHHHHHHHHTT-----HHHHGGG-SSEE-GGGGT---